Protein AF-A0AAX2K7A4-F1 (afdb_monomer_lite)

Structure (mmCIF, N/CA/C/O backbone):
data_AF-A0AAX2K7A4-F1
#
_entry.id   AF-A0AAX2K7A4-F1
#
loop_
_atom_site.group_PDB
_atom_site.id
_atom_site.type_symbol
_atom_site.label_atom_id
_atom_site.label_alt_id
_atom_site.label_comp_id
_atom_site.label_asym_id
_atom_site.label_entity_id
_atom_site.label_seq_id
_atom_site.pdbx_PDB_ins_code
_atom_site.Cartn_x
_atom_site.Cartn_y
_atom_site.Cartn_z
_atom_site.occupancy
_atom_site.B_iso_or_equiv
_atom_site.auth_seq_id
_atom_site.auth_comp_id
_atom_site.auth_asym_id
_atom_site.auth_atom_id
_atom_site.pdbx_PDB_model_num
ATOM 1 N N . MET A 1 1 ? -9.846 -12.283 10.797 1.00 83.94 1 MET A N 1
ATOM 2 C CA . MET A 1 1 ? -10.874 -11.556 10.016 1.00 83.94 1 MET A CA 1
ATOM 3 C C . MET A 1 1 ? -10.175 -10.423 9.272 1.00 83.94 1 MET A C 1
ATOM 5 O O . MET A 1 1 ? -9.151 -9.980 9.782 1.00 83.94 1 MET A O 1
ATOM 9 N N . LYS A 1 2 ? -10.652 -10.011 8.090 1.00 92.81 2 LYS A N 1
ATOM 10 C CA . LYS A 1 2 ? -10.095 -8.862 7.349 1.00 92.81 2 LYS A CA 1
ATOM 11 C C . LYS A 1 2 ? -10.711 -7.566 7.902 1.00 92.81 2 LYS A C 1
ATOM 13 O O . LYS A 1 2 ? -11.915 -7.595 8.166 1.00 92.81 2 LYS A O 1
ATOM 18 N N . PRO A 1 3 ? -9.945 -6.475 8.090 1.00 96.38 3 PRO A N 1
ATOM 19 C CA . PRO A 1 3 ? -10.514 -5.217 8.558 1.00 96.38 3 PRO A CA 1
ATOM 20 C C . PRO A 1 3 ? -11.498 -4.633 7.535 1.00 96.38 3 PRO A C 1
ATOM 22 O O . PRO A 1 3 ? -11.359 -4.847 6.326 1.00 96.38 3 PRO A O 1
ATOM 25 N N . VAL A 1 4 ? -12.493 -3.896 8.028 1.00 97.19 4 VAL A N 1
ATOM 26 C CA . VAL A 1 4 ? -13.469 -3.147 7.217 1.00 97.19 4 VAL A CA 1
ATOM 27 C C . VAL A 1 4 ? -13.260 -1.670 7.494 1.00 97.19 4 VAL A C 1
ATOM 29 O O . VAL A 1 4 ? -13.253 -1.290 8.659 1.00 97.19 4 VAL A O 1
ATOM 32 N N . PHE A 1 5 ? -13.101 -0.856 6.452 1.00 96.38 5 PHE A N 1
ATOM 33 C CA . PHE A 1 5 ? -12.855 0.582 6.571 1.00 96.38 5 PHE A CA 1
ATOM 34 C C . PHE A 1 5 ? -14.116 1.395 6.262 1.00 96.38 5 PHE A C 1
ATOM 36 O O . PHE A 1 5 ? -14.947 0.967 5.458 1.00 96.38 5 PHE A O 1
ATOM 43 N N . ASP A 1 6 ? -14.257 2.549 6.906 1.00 97.19 6 ASP A N 1
ATOM 44 C CA . ASP A 1 6 ? -15.272 3.552 6.583 1.00 97.19 6 ASP A CA 1
ATOM 45 C C . ASP A 1 6 ? -14.826 4.494 5.446 1.00 97.19 6 ASP A C 1
ATOM 47 O O . ASP A 1 6 ? -13.759 4.336 4.850 1.00 97.19 6 ASP A O 1
ATOM 51 N N . GLU A 1 7 ? -15.660 5.489 5.137 1.00 97.12 7 GLU A N 1
ATOM 52 C CA . GLU A 1 7 ? -15.396 6.500 4.104 1.00 97.12 7 GLU A CA 1
ATOM 53 C C . GLU A 1 7 ? -14.180 7.396 4.391 1.00 97.12 7 GLU A C 1
ATOM 55 O O . GLU A 1 7 ? -13.623 7.983 3.464 1.00 97.12 7 GLU A O 1
ATOM 60 N N . ASN A 1 8 ? -13.737 7.470 5.649 1.00 95.81 8 ASN A N 1
ATOM 61 C CA . ASN A 1 8 ? -12.546 8.213 6.061 1.00 95.81 8 ASN A CA 1
ATOM 62 C C . ASN A 1 8 ? -11.288 7.330 6.049 1.00 95.81 8 ASN A C 1
ATOM 64 O O . ASN A 1 8 ? -10.200 7.798 6.386 1.00 95.81 8 ASN A O 1
ATOM 68 N N . GLY A 1 9 ? -11.421 6.052 5.680 1.00 95.06 9 GLY A N 1
ATOM 69 C CA . GLY A 1 9 ? -10.325 5.091 5.663 1.00 95.06 9 GLY A CA 1
ATOM 70 C C . GLY A 1 9 ? -9.945 4.571 7.049 1.00 95.06 9 GLY A C 1
ATOM 71 O O . GLY A 1 9 ? -8.827 4.083 7.219 1.00 95.06 9 GLY A O 1
ATOM 72 N N . LEU A 1 10 ? -10.834 4.658 8.042 1.00 97.62 10 LEU A N 1
ATOM 73 C CA . LEU A 1 10 ? -10.613 4.129 9.390 1.00 97.62 10 LEU A CA 1
ATOM 74 C C . LEU A 1 10 ? -11.323 2.789 9.568 1.00 97.62 10 LEU A C 1
ATOM 76 O O . LEU A 1 10 ? -12.450 2.602 9.113 1.00 97.62 10 LEU A O 1
ATOM 80 N N . ALA A 1 11 ? -10.678 1.837 10.239 1.00 97.88 11 ALA A N 1
ATOM 81 C CA . ALA A 1 11 ? -11.270 0.524 10.446 1.00 97.88 11 ALA A CA 1
ATOM 82 C C . ALA A 1 11 ? -12.472 0.592 11.409 1.00 97.88 11 ALA A C 1
ATOM 84 O O . ALA A 1 11 ? -12.334 1.002 12.560 1.00 97.88 11 ALA A O 1
ATOM 85 N N . THR A 1 12 ? -13.645 0.131 10.976 1.00 97.94 12 THR A N 1
ATOM 86 C CA . THR A 1 12 ? -14.836 -0.082 11.820 1.00 97.94 12 THR A CA 1
ATOM 87 C C . THR A 1 12 ? -14.846 -1.478 12.441 1.00 97.94 12 THR A C 1
ATOM 89 O O . THR A 1 12 ? -15.361 -1.674 13.542 1.00 97.94 12 THR A O 1
ATOM 92 N N . VAL A 1 13 ? -14.207 -2.441 11.773 1.00 97.69 13 VAL A N 1
ATOM 93 C CA . VAL A 1 13 ? -13.984 -3.810 12.253 1.00 97.69 13 VAL A CA 1
ATOM 94 C C . VAL A 1 13 ? -12.481 -4.091 12.217 1.00 97.69 13 VAL A C 1
ATOM 96 O O . VAL A 1 13 ? -11.876 -3.882 11.162 1.00 97.69 13 VAL A O 1
ATOM 99 N N . PRO A 1 14 ? -11.864 -4.566 13.317 1.00 97.50 14 PRO A N 1
ATOM 100 C CA . PRO A 1 14 ? -10.434 -4.827 13.346 1.00 97.50 14 PRO A CA 1
ATOM 101 C C . PRO A 1 14 ? -10.090 -6.147 12.646 1.00 97.50 14 PRO A C 1
ATOM 103 O O . PRO A 1 14 ? -10.933 -7.041 12.499 1.00 97.50 14 PRO A O 1
ATOM 106 N N . GLY A 1 15 ? -8.836 -6.311 12.235 1.00 97.56 15 GLY A N 1
ATOM 107 C CA . GLY A 1 15 ? -8.418 -7.541 11.574 1.00 97.56 15 GLY A CA 1
ATOM 108 C C . GLY A 1 15 ? -6.995 -7.538 11.042 1.00 97.56 15 GLY A C 1
ATOM 109 O O . GLY A 1 15 ? -6.319 -6.518 11.053 1.00 97.56 15 GLY A O 1
ATOM 110 N N . ASN A 1 16 ? -6.573 -8.694 10.530 1.00 97.12 16 ASN A N 1
ATOM 111 C CA . ASN A 1 16 ? -5.285 -8.841 9.857 1.00 97.12 16 ASN A CA 1
ATOM 112 C C . ASN A 1 16 ? -5.413 -8.491 8.373 1.00 97.12 16 ASN A C 1
ATOM 114 O O . ASN A 1 16 ? -6.385 -8.886 7.716 1.00 97.12 16 ASN A O 1
ATOM 118 N N . MET A 1 17 ? -4.413 -7.800 7.843 1.00 95.62 17 MET A N 1
ATOM 119 C CA . MET A 1 17 ? -4.302 -7.414 6.445 1.00 95.62 17 MET A CA 1
ATOM 120 C C . MET A 1 17 ? -2.840 -7.452 6.013 1.00 95.62 17 MET A C 1
ATOM 122 O O . MET A 1 17 ? -1.978 -6.958 6.728 1.00 95.62 17 MET A O 1
ATOM 126 N N . ARG A 1 18 ? -2.571 -7.992 4.823 1.00 97.25 18 ARG A N 1
ATOM 127 C CA . ARG A 1 18 ? -1.265 -7.824 4.192 1.00 97.25 18 ARG A CA 1
ATOM 128 C C . ARG A 1 18 ? -1.146 -6.415 3.628 1.00 97.25 18 ARG A C 1
ATOM 130 O O . ARG A 1 18 ? -1.982 -6.014 2.816 1.00 97.25 18 ARG A O 1
ATOM 137 N N . CYS A 1 19 ? -0.115 -5.704 4.055 1.00 97.62 19 CYS A N 1
ATOM 138 C CA . CYS A 1 19 ? 0.231 -4.373 3.586 1.00 97.62 19 CYS A CA 1
ATOM 139 C C . CYS A 1 19 ? 1.469 -4.473 2.699 1.00 97.62 19 CYS A C 1
ATOM 141 O O . CYS A 1 19 ? 2.474 -5.060 3.100 1.00 97.62 19 CYS A O 1
ATOM 143 N N .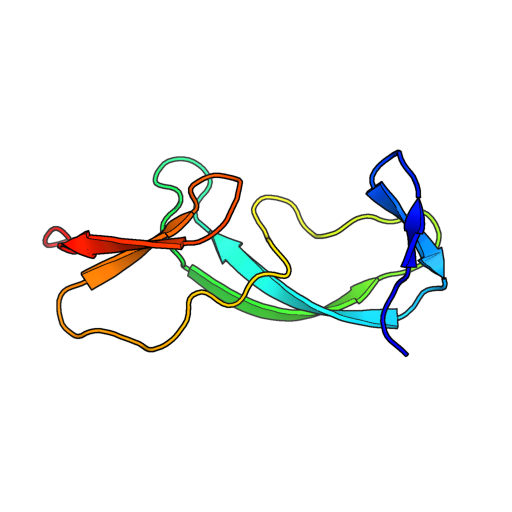 PHE A 1 20 ? 1.389 -3.898 1.505 1.00 98.19 20 PHE A N 1
ATOM 144 C CA . PHE A 1 20 ? 2.499 -3.774 0.567 1.00 98.19 20 PHE A CA 1
ATOM 145 C C . PHE A 1 20 ? 3.008 -2.338 0.619 1.00 98.19 20 PHE A C 1
ATOM 147 O O . PHE A 1 20 ? 2.233 -1.406 0.397 1.00 98.19 20 PHE A O 1
ATOM 154 N N . TYR A 1 21 ? 4.280 -2.164 0.952 1.00 98.06 21 TYR A N 1
ATOM 155 C CA . TYR A 1 21 ? 4.898 -0.869 1.205 1.00 98.06 21 TYR A CA 1
ATOM 156 C C . TYR A 1 21 ? 5.600 -0.334 -0.029 1.00 98.06 21 TYR A C 1
ATOM 158 O O . TYR A 1 21 ? 6.121 -1.097 -0.847 1.00 98.06 21 TYR A O 1
ATOM 166 N N . TYR A 1 22 ? 5.643 0.987 -0.128 1.00 97.88 22 TYR A N 1
ATOM 167 C CA . TYR A 1 22 ? 6.426 1.688 -1.128 1.00 97.88 22 TYR A CA 1
ATOM 168 C C . TYR A 1 22 ? 7.213 2.845 -0.511 1.00 97.88 22 TYR A C 1
ATOM 170 O O . TYR A 1 22 ? 6.845 3.382 0.535 1.00 97.88 22 TYR A O 1
ATOM 178 N N . GLU A 1 23 ? 8.320 3.216 -1.145 1.00 96.75 23 GLU A N 1
ATOM 179 C CA . GLU A 1 23 ? 9.110 4.391 -0.777 1.00 96.75 23 GLU A CA 1
ATOM 180 C C . GLU A 1 23 ? 8.325 5.673 -1.118 1.00 96.75 23 GLU A C 1
ATOM 182 O O . GLU A 1 23 ? 7.631 5.743 -2.128 1.00 96.75 23 GLU A O 1
ATOM 187 N N . ALA A 1 24 ? 8.364 6.686 -0.252 1.00 95.88 24 ALA A N 1
ATOM 188 C CA . ALA A 1 24 ? 7.443 7.823 -0.321 1.00 95.88 24 ALA A CA 1
ATOM 189 C C . ALA A 1 24 ? 7.711 8.798 -1.486 1.00 95.88 24 ALA A C 1
ATOM 191 O O . ALA A 1 24 ? 6.835 9.599 -1.821 1.00 95.88 24 ALA A O 1
ATOM 192 N N . VAL A 1 25 ? 8.909 8.774 -2.069 1.00 95.25 25 VAL A N 1
ATOM 193 C CA . VAL A 1 25 ? 9.365 9.672 -3.137 1.00 95.25 25 VAL A CA 1
ATOM 194 C C . VAL A 1 25 ? 9.324 8.978 -4.499 1.00 95.25 25 VAL A C 1
ATOM 196 O O . VAL A 1 25 ? 8.790 9.550 -5.449 1.00 95.25 25 VAL A O 1
ATOM 199 N N . THR A 1 26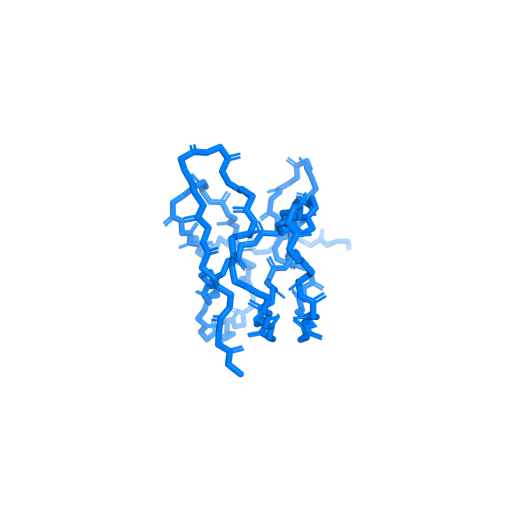 ? 9.870 7.767 -4.607 1.00 95.25 26 THR A N 1
ATOM 200 C CA . THR A 1 26 ? 9.941 6.984 -5.851 1.00 95.25 26 THR A CA 1
ATOM 201 C C . THR A 1 26 ? 8.698 6.136 -6.078 1.00 95.25 26 THR A C 1
ATOM 203 O O . THR A 1 26 ? 8.415 5.775 -7.216 1.00 95.25 26 THR A O 1
ATOM 206 N N . TYR A 1 27 ? 7.927 5.852 -5.021 1.00 96.38 27 TYR A N 1
ATOM 207 C CA . TYR A 1 27 ? 6.794 4.920 -5.029 1.00 96.38 27 TYR A CA 1
ATOM 208 C C . TYR A 1 27 ? 7.187 3.474 -5.350 1.00 96.38 27 TYR A C 1
ATOM 210 O O . TYR A 1 27 ? 6.317 2.640 -5.607 1.00 96.38 27 TYR A O 1
ATOM 218 N N . GLU A 1 28 ? 8.479 3.159 -5.308 1.00 96.62 28 GLU A N 1
ATOM 219 C CA . GLU A 1 28 ? 8.996 1.815 -5.532 1.00 96.62 28 GLU A CA 1
ATOM 220 C C . GLU A 1 28 ? 8.617 0.891 -4.385 1.00 96.62 28 GLU A C 1
ATOM 222 O O . GLU A 1 28 ? 8.674 1.260 -3.213 1.00 96.62 28 GLU A O 1
ATOM 227 N N . TYR A 1 29 ? 8.244 -0.332 -4.733 1.00 96.94 29 TYR A N 1
ATOM 228 C CA . TYR A 1 29 ? 7.907 -1.383 -3.797 1.00 96.94 29 TYR A CA 1
ATOM 229 C C . TYR A 1 29 ? 9.103 -1.752 -2.914 1.00 96.94 29 TYR A C 1
ATOM 231 O O . TYR A 1 29 ? 10.168 -2.114 -3.411 1.00 96.94 29 TYR A O 1
ATOM 239 N N . THR A 1 30 ? 8.904 -1.732 -1.598 1.00 96.31 30 THR A N 1
ATOM 240 C CA . THR A 1 30 ? 9.968 -1.996 -0.612 1.00 96.31 30 THR A CA 1
ATOM 241 C C . THR A 1 30 ? 9.756 -3.274 0.195 1.00 96.31 30 THR A C 1
ATOM 243 O O . THR A 1 30 ? 10.653 -3.701 0.921 1.00 96.31 30 THR A O 1
ATOM 246 N N . GLY A 1 31 ? 8.596 -3.921 0.063 1.00 96.31 31 GLY A N 1
ATOM 247 C CA . GLY A 1 31 ? 8.287 -5.177 0.742 1.00 96.31 31 GLY A CA 1
ATOM 248 C C . GLY A 1 31 ? 6.874 -5.220 1.310 1.00 96.31 31 GLY A C 1
ATOM 249 O O . GLY A 1 31 ? 6.021 -4.395 0.989 1.00 96.31 31 GLY A O 1
ATOM 250 N N . TRP A 1 32 ? 6.617 -6.203 2.170 1.00 97.81 32 TRP A N 1
ATOM 251 C CA . TRP A 1 32 ? 5.299 -6.427 2.756 1.00 97.81 32 TRP A CA 1
ATOM 252 C C . TRP A 1 32 ? 5.384 -6.949 4.189 1.00 97.81 32 TRP A C 1
ATOM 254 O O . TRP A 1 32 ? 6.379 -7.553 4.591 1.00 97.81 32 TRP A O 1
ATOM 264 N N . SER A 1 33 ? 4.309 -6.751 4.946 1.00 97.38 33 SER A N 1
ATOM 265 C CA . SER A 1 33 ? 4.079 -7.387 6.245 1.00 97.38 33 SER A CA 1
ATOM 266 C C . SER A 1 33 ? 2.590 -7.669 6.433 1.00 97.38 33 SER A C 1
ATOM 268 O O . SER A 1 33 ? 1.735 -7.069 5.777 1.00 97.38 33 SER A O 1
ATOM 270 N N . ASP A 1 34 ? 2.278 -8.621 7.311 1.00 97.19 34 ASP A N 1
ATOM 271 C CA . ASP A 1 34 ? 0.911 -8.848 7.769 1.00 97.19 34 ASP A CA 1
ATOM 272 C C . ASP A 1 34 ? 0.675 -8.001 9.028 1.00 97.19 34 ASP A C 1
ATOM 274 O O . ASP A 1 34 ? 1.297 -8.228 10.065 1.00 97.19 34 ASP A O 1
ATOM 278 N N . GLU A 1 35 ? -0.220 -7.021 8.929 1.00 96.75 35 GLU A N 1
ATOM 279 C CA . GLU A 1 35 ? -0.521 -6.048 9.978 1.00 96.75 35 GLU A CA 1
ATOM 280 C C . GLU A 1 35 ? -1.881 -6.323 10.622 1.00 96.75 35 GLU A C 1
ATOM 282 O O . GLU A 1 35 ? -2.855 -6.641 9.932 1.00 96.75 35 GLU A O 1
ATOM 287 N N . TYR A 1 36 ? -1.974 -6.140 11.943 1.00 97.00 36 TYR A N 1
ATOM 288 C CA . TYR A 1 36 ? -3.256 -6.132 12.650 1.00 97.00 36 TYR A CA 1
ATOM 289 C C . TYR A 1 36 ? -3.771 -4.697 12.803 1.00 97.00 36 TYR A C 1
ATOM 291 O O . TYR A 1 36 ? -3.234 -3.902 13.575 1.00 97.00 36 TYR A O 1
ATOM 299 N N . ILE A 1 37 ? -4.852 -4.369 12.096 1.00 97.62 37 ILE A N 1
ATOM 300 C CA . ILE A 1 37 ? -5.475 -3.045 12.115 1.00 97.62 37 ILE A CA 1
ATOM 301 C C . ILE A 1 37 ? -6.553 -3.010 13.200 1.00 97.62 37 ILE A C 1
ATOM 303 O O . ILE A 1 37 ? -7.529 -3.761 13.151 1.00 97.62 37 ILE A O 1
ATOM 307 N N . ASN A 1 38 ? -6.372 -2.133 14.189 1.00 97.88 38 ASN A N 1
ATOM 308 C CA . ASN A 1 38 ? -7.346 -1.899 15.255 1.00 97.88 38 ASN A CA 1
ATOM 309 C C . ASN A 1 38 ? -8.491 -0.993 14.782 1.00 97.88 38 ASN A C 1
ATOM 311 O O . ASN A 1 38 ? -8.319 -0.185 13.872 1.00 97.88 38 ASN A O 1
ATOM 315 N N . THR A 1 39 ? -9.647 -1.079 15.443 1.00 97.94 39 THR A N 1
ATOM 316 C CA . THR A 1 39 ? -10.760 -0.148 15.213 1.00 97.94 39 THR A CA 1
ATOM 317 C C . THR A 1 39 ? -10.303 1.299 15.418 1.00 97.94 39 THR A C 1
ATOM 319 O O . THR A 1 39 ? -9.618 1.602 16.394 1.00 97.94 39 THR A O 1
ATOM 322 N N . GLY A 1 40 ? -10.690 2.191 14.506 1.00 97.62 40 GLY A N 1
ATOM 323 C CA . GLY A 1 40 ? -10.299 3.602 14.511 1.00 97.62 40 GLY A CA 1
ATOM 324 C C . GLY A 1 40 ? -8.900 3.881 13.950 1.00 97.62 40 GLY A C 1
ATOM 325 O O . GLY A 1 40 ? -8.462 5.026 13.989 1.00 97.62 40 GLY A O 1
ATOM 326 N N . VAL A 1 41 ? -8.200 2.868 13.426 1.00 96.94 41 VAL A N 1
ATOM 327 C CA . VAL A 1 41 ? -6.868 2.997 12.809 1.00 96.94 41 VAL A CA 1
ATOM 328 C C . VAL A 1 41 ? -6.963 2.744 11.301 1.00 96.94 41 VAL A C 1
ATOM 330 O O . VAL A 1 41 ? -7.855 2.028 10.841 1.00 96.94 41 VAL A O 1
ATOM 333 N N . SER A 1 42 ? -6.061 3.350 10.526 1.00 96.12 42 SER A N 1
ATOM 334 C CA . SER A 1 42 ? -5.941 3.136 9.078 1.00 96.12 42 SER A CA 1
ATOM 335 C C . SER A 1 42 ? -4.767 2.214 8.727 1.00 96.12 42 SER A C 1
ATOM 337 O O . SER A 1 42 ? -4.039 1.744 9.602 1.00 96.12 42 SER A O 1
ATOM 339 N N . MET A 1 43 ? -4.576 1.957 7.435 1.00 95.38 43 MET A N 1
ATOM 340 C CA . MET A 1 43 ? -3.372 1.294 6.939 1.00 95.38 43 MET A CA 1
ATOM 341 C C . MET A 1 43 ? -2.120 2.141 7.244 1.00 95.38 43 MET A C 1
ATOM 343 O O . MET A 1 43 ? -2.222 3.371 7.316 1.00 95.38 43 MET A O 1
ATOM 347 N N . PRO A 1 44 ? -0.936 1.521 7.408 1.00 95.81 44 PRO A N 1
ATOM 348 C CA . PRO A 1 44 ? 0.316 2.259 7.534 1.00 95.81 44 PRO A CA 1
ATOM 349 C C . PRO A 1 44 ? 0.521 3.258 6.390 1.00 95.81 44 PRO A C 1
ATOM 351 O O . PRO A 1 44 ? 0.091 3.030 5.256 1.00 95.81 44 PRO A O 1
ATOM 354 N N . ALA A 1 45 ? 1.222 4.353 6.675 1.00 95.62 45 ALA A N 1
ATOM 355 C CA . ALA A 1 45 ? 1.597 5.306 5.640 1.00 95.62 45 ALA A CA 1
ATOM 356 C C . ALA A 1 45 ? 2.438 4.627 4.545 1.00 95.62 45 ALA A C 1
ATOM 358 O O . ALA A 1 45 ? 3.212 3.714 4.826 1.00 95.62 45 ALA A O 1
ATOM 359 N N . CYS A 1 46 ? 2.286 5.105 3.309 1.00 97.06 46 CYS A N 1
ATOM 360 C CA . CYS A 1 46 ? 2.976 4.570 2.132 1.00 97.06 46 CYS A CA 1
ATOM 361 C C . CYS A 1 46 ? 2.782 3.053 1.963 1.00 97.06 46 CYS A C 1
ATOM 363 O O . CYS A 1 46 ? 3.731 2.304 1.731 1.00 97.06 46 CYS A O 1
ATOM 365 N N . SER A 1 47 ? 1.538 2.594 2.123 1.00 97.44 47 SER A N 1
ATOM 366 C CA . SER A 1 47 ? 1.173 1.197 1.923 1.00 97.44 47 SER A CA 1
ATOM 367 C C . SER A 1 47 ? -0.142 1.049 1.166 1.00 97.44 47 SER A C 1
ATOM 369 O O . SER A 1 47 ? -0.961 1.968 1.098 1.00 97.44 47 SER A O 1
ATOM 371 N N . THR A 1 48 ? -0.347 -0.126 0.583 1.00 97.00 48 THR A N 1
ATOM 372 C CA . THR A 1 48 ? -1.582 -0.501 -0.102 1.00 97.00 48 THR A CA 1
ATOM 373 C C . THR A 1 48 ? -1.930 -1.959 0.171 1.00 97.00 48 THR A C 1
ATOM 375 O O . THR A 1 48 ? -1.070 -2.782 0.480 1.00 97.00 48 THR A O 1
ATOM 378 N N . GLY A 1 49 ? -3.216 -2.287 0.062 1.00 96.06 49 GLY A N 1
ATOM 379 C CA . GLY A 1 49 ? -3.715 -3.663 0.125 1.00 96.06 49 GLY A CA 1
ATOM 380 C C . GLY A 1 49 ? -3.682 -4.385 -1.222 1.00 96.06 49 GLY A C 1
ATOM 381 O O . GLY A 1 49 ? -4.208 -5.492 -1.329 1.00 96.06 49 GLY A O 1
ATOM 382 N N . ILE A 1 50 ? -3.160 -3.725 -2.257 1.00 97.31 50 ILE A N 1
ATOM 383 C CA . ILE A 1 50 ? -3.071 -4.242 -3.620 1.00 97.31 50 ILE A CA 1
ATOM 384 C C . ILE A 1 50 ? -1.719 -4.927 -3.771 1.00 97.31 50 ILE A C 1
ATOM 386 O O . ILE A 1 50 ? -0.686 -4.303 -3.549 1.00 97.31 50 ILE A O 1
ATOM 390 N N . ASP A 1 51 ? -1.741 -6.193 -4.165 1.00 96.75 51 ASP A N 1
ATOM 391 C CA . ASP A 1 51 ? -0.536 -6.977 -4.423 1.00 96.75 51 ASP A CA 1
ATOM 392 C C . ASP A 1 51 ? 0.238 -6.402 -5.634 1.00 96.75 51 ASP A C 1
ATOM 394 O O . ASP A 1 51 ? -0.398 -6.116 -6.658 1.00 96.75 51 ASP A O 1
ATOM 398 N N . PRO A 1 52 ? 1.570 -6.193 -5.543 1.00 96.50 52 PRO A N 1
ATOM 399 C CA . PRO A 1 52 ? 2.403 -5.752 -6.666 1.00 96.50 52 PRO A CA 1
ATOM 400 C C . PRO A 1 52 ? 2.498 -6.768 -7.805 1.00 96.50 52 PRO A C 1
ATOM 402 O O . PRO A 1 52 ? 2.943 -6.415 -8.896 1.00 96.50 52 PRO A O 1
ATOM 405 N N . GLY A 1 53 ? 2.047 -8.001 -7.588 1.00 95.06 53 GLY A N 1
ATOM 406 C CA . GLY A 1 53 ? 2.155 -9.093 -8.536 1.00 95.06 53 GLY A CA 1
ATOM 407 C C . GLY A 1 53 ? 3.522 -9.767 -8.477 1.00 95.06 53 GLY A C 1
ATOM 408 O O . GLY A 1 53 ? 4.297 -9.609 -7.535 1.00 95.06 53 GLY A O 1
ATOM 409 N N . GLU A 1 54 ? 3.808 -10.553 -9.509 1.00 93.50 54 GLU A N 1
ATOM 410 C CA . GLU A 1 54 ? 5.029 -11.350 -9.577 1.00 93.50 54 GLU A CA 1
ATOM 411 C C . GLU A 1 54 ? 6.288 -10.483 -9.696 1.00 93.50 54 GLU A C 1
ATOM 413 O O . GLU A 1 54 ? 6.296 -9.409 -10.309 1.00 93.50 54 GLU A O 1
ATOM 418 N N . TYR A 1 55 ? 7.384 -10.999 -9.144 1.00 90.06 55 TYR A N 1
ATOM 419 C CA . TYR A 1 55 ? 8.706 -10.422 -9.341 1.00 90.06 55 TYR A CA 1
ATOM 420 C C . TYR A 1 55 ? 9.143 -10.578 -10.803 1.00 90.06 55 TYR A C 1
ATOM 422 O O . TYR A 1 55 ? 9.125 -11.680 -11.356 1.00 90.06 55 TYR A O 1
ATOM 430 N N . ILE A 1 56 ? 9.586 -9.478 -11.414 1.00 92.94 56 ILE A N 1
ATOM 431 C CA . ILE A 1 56 ? 10.120 -9.458 -12.777 1.00 92.94 56 ILE A CA 1
ATOM 432 C C . ILE A 1 56 ? 11.601 -9.059 -12.702 1.00 92.94 56 ILE A C 1
ATOM 434 O O . ILE A 1 56 ? 11.894 -7.939 -12.285 1.00 92.94 56 ILE A O 1
ATOM 438 N N 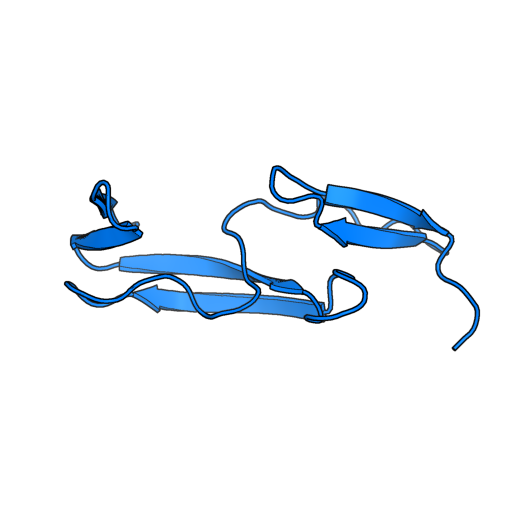. PRO A 1 57 ? 12.549 -9.929 -13.106 1.00 91.69 57 PRO A N 1
ATOM 439 C CA . PRO A 1 57 ? 13.972 -9.599 -13.081 1.00 91.69 57 PRO A CA 1
ATOM 440 C C . PRO A 1 57 ? 14.293 -8.309 -13.850 1.00 91.69 57 PRO A C 1
ATOM 442 O O . PRO A 1 57 ? 13.877 -8.151 -14.998 1.00 91.69 57 PRO A O 1
ATOM 445 N N . GLY A 1 58 ? 15.054 -7.408 -13.222 1.00 92.25 58 GLY A N 1
ATOM 446 C CA . GLY A 1 58 ? 15.447 -6.115 -13.800 1.00 92.25 58 GLY A CA 1
ATOM 447 C C . GLY A 1 58 ? 14.351 -5.045 -13.790 1.00 92.25 58 GLY A C 1
ATOM 448 O O . GLY A 1 58 ? 14.503 -4.019 -14.452 1.00 92.25 58 GLY A O 1
ATOM 449 N N . ARG A 1 59 ? 13.240 -5.281 -13.082 1.00 94.69 59 ARG A N 1
ATOM 450 C CA . ARG A 1 59 ? 12.158 -4.311 -12.921 1.00 94.69 59 ARG A CA 1
ATOM 451 C C . ARG A 1 59 ? 11.748 -4.146 -11.468 1.00 94.69 59 ARG A C 1
ATOM 453 O O . ARG A 1 59 ? 11.790 -5.101 -10.692 1.00 94.69 59 ARG A O 1
ATOM 460 N N . VAL A 1 60 ? 11.267 -2.952 -11.147 1.00 95.19 60 VAL A N 1
ATOM 461 C CA . VAL A 1 60 ? 10.702 -2.596 -9.846 1.00 95.19 60 VAL A CA 1
ATOM 462 C C . VAL A 1 60 ? 9.226 -2.237 -10.005 1.00 95.19 60 VAL A C 1
ATOM 464 O O . VAL A 1 60 ? 8.820 -1.598 -10.976 1.00 95.19 60 VAL A O 1
ATOM 467 N N . ALA A 1 61 ? 8.392 -2.700 -9.073 1.00 97.06 61 ALA A N 1
ATOM 468 C CA . ALA A 1 61 ? 6.986 -2.317 -9.038 1.00 97.06 61 A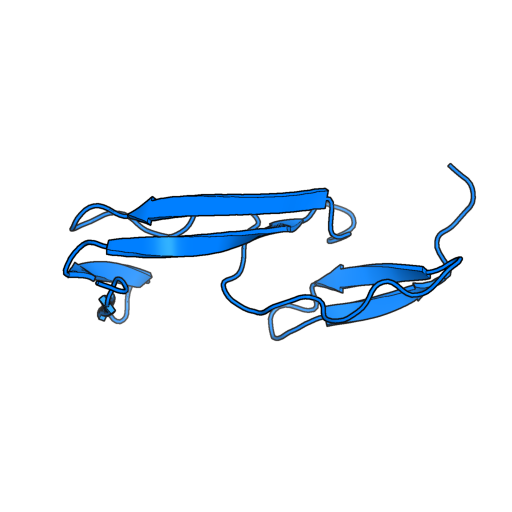LA A CA 1
ATOM 469 C C . ALA A 1 61 ? 6.862 -0.910 -8.436 1.00 97.06 61 ALA A C 1
ATOM 471 O O . ALA A 1 61 ? 7.313 -0.679 -7.319 1.00 97.06 61 ALA A O 1
ATOM 472 N N . VAL A 1 62 ? 6.227 0.012 -9.152 1.00 97.19 62 VAL A N 1
ATOM 473 C CA . VAL A 1 62 ? 6.009 1.408 -8.757 1.00 97.19 62 VAL A CA 1
ATOM 474 C C . VAL A 1 62 ? 4.517 1.648 -8.543 1.00 97.19 62 VAL A C 1
ATOM 476 O O . VAL A 1 62 ? 3.690 1.332 -9.407 1.00 97.19 62 VAL A O 1
ATOM 479 N N . PHE A 1 63 ? 4.142 2.188 -7.384 1.00 97.94 63 PHE A N 1
ATOM 480 C CA . PHE A 1 63 ? 2.744 2.421 -7.040 1.00 97.94 63 PHE A CA 1
ATOM 481 C C . PHE A 1 63 ? 2.189 3.676 -7.726 1.00 97.94 63 PHE A C 1
ATOM 483 O O . PHE A 1 63 ? 2.694 4.782 -7.581 1.00 97.94 63 PHE A O 1
ATOM 490 N N . THR A 1 64 ? 1.076 3.514 -8.437 1.00 96.56 64 THR A N 1
ATOM 491 C CA . THR A 1 64 ? 0.433 4.566 -9.251 1.00 96.56 64 THR A CA 1
ATOM 492 C C . THR A 1 64 ? -0.733 5.264 -8.540 1.00 96.56 64 THR A C 1
ATOM 494 O O . THR A 1 64 ? -1.482 6.029 -9.148 1.00 96.56 64 THR A O 1
ATOM 497 N N . GLY A 1 65 ? -0.973 4.943 -7.266 1.00 94.19 65 GLY A N 1
ATOM 498 C CA . GLY A 1 65 ? -2.161 5.375 -6.519 1.00 94.19 65 GLY A CA 1
ATOM 499 C C . GLY A 1 65 ? -3.385 4.470 -6.706 1.00 94.19 65 GLY A C 1
ATOM 500 O O . GLY A 1 65 ? -4.291 4.493 -5.877 1.00 94.19 65 GLY A O 1
ATOM 501 N N . LYS A 1 66 ? -3.428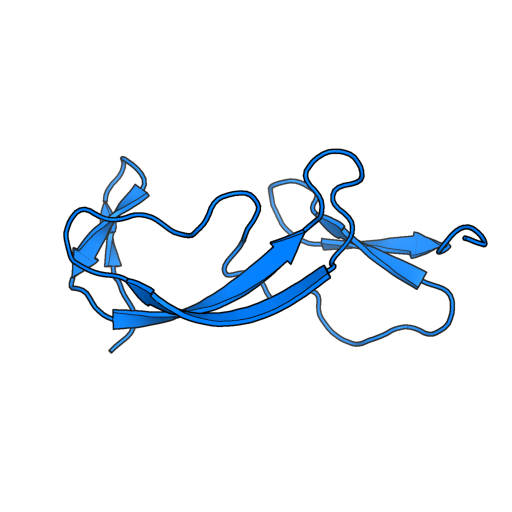 3.652 -7.767 1.00 94.62 66 LYS A N 1
ATOM 502 C CA . LYS A 1 66 ? -4.537 2.714 -8.048 1.00 94.62 66 LYS A CA 1
ATOM 503 C C . LYS A 1 66 ? -4.099 1.255 -8.185 1.00 94.62 66 LYS A C 1
ATOM 505 O O . LYS A 1 66 ? -4.945 0.374 -8.276 1.00 94.62 66 LYS A O 1
ATOM 510 N N . GLY A 1 67 ? -2.795 1.010 -8.219 1.00 96.00 67 GLY A N 1
ATOM 511 C CA . GLY A 1 67 ? -2.181 -0.287 -8.477 1.00 96.00 67 GLY A CA 1
ATOM 512 C C . GLY A 1 67 ? -0.703 -0.113 -8.807 1.00 96.00 67 GLY A C 1
ATOM 513 O O . GLY A 1 67 ? -0.154 0.973 -8.608 1.00 96.00 67 GLY A O 1
ATOM 514 N N . TRP A 1 68 ? -0.078 -1.156 -9.336 1.00 97.69 68 TRP A N 1
ATOM 515 C CA . TRP A 1 68 ? 1.362 -1.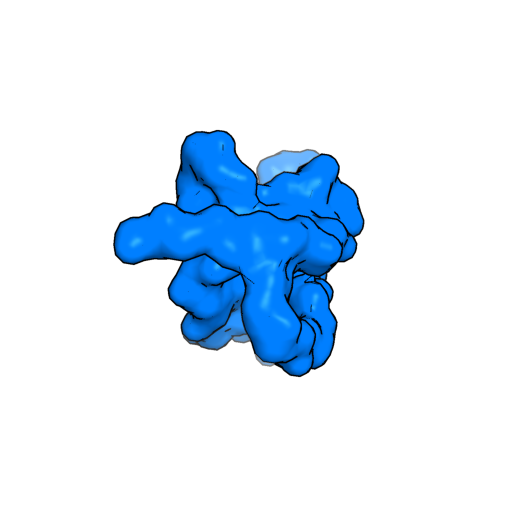198 -9.583 1.00 97.69 68 TRP A CA 1
ATOM 516 C C . TRP A 1 68 ? 1.681 -1.216 -11.080 1.00 97.69 68 TRP A C 1
ATOM 518 O O . TRP A 1 68 ? 0.953 -1.833 -11.859 1.00 97.69 68 TRP A O 1
ATOM 528 N N . SER A 1 69 ? 2.759 -0.534 -11.464 1.00 96.75 69 SER A N 1
ATOM 529 C CA . SER A 1 69 ? 3.396 -0.622 -12.785 1.00 96.75 69 SER A CA 1
ATOM 530 C C . SER A 1 69 ? 4.803 -1.186 -12.619 1.00 96.75 69 SER A C 1
ATOM 532 O O . SER A 1 69 ? 5.489 -0.798 -11.680 1.00 96.75 69 SER A O 1
ATOM 534 N N . HIS A 1 70 ? 5.248 -2.089 -13.492 1.00 95.50 70 HIS A N 1
ATOM 535 C CA . HIS A 1 70 ? 6.617 -2.613 -13.448 1.00 95.50 70 HIS A CA 1
ATOM 536 C C . HIS A 1 70 ? 7.511 -1.814 -14.388 1.00 95.50 70 HIS A C 1
ATOM 538 O O . HIS A 1 70 ? 7.446 -1.993 -15.606 1.00 95.50 70 HIS A O 1
ATOM 544 N N . GLU A 1 71 ? 8.368 -0.986 -13.807 1.00 93.94 71 GLU A N 1
ATOM 545 C CA . GLU A 1 71 ? 9.313 -0.125 -14.516 1.00 93.94 71 GLU A CA 1
ATOM 546 C C . GLU A 1 71 ? 10.716 -0.740 -14.506 1.00 93.94 71 GLU A C 1
ATOM 548 O O . GLU A 1 71 ? 11.008 -1.603 -13.680 1.00 93.94 71 GLU A O 1
ATOM 553 N N . GLU A 1 72 ? 11.588 -0.337 -15.434 1.00 92.81 72 GLU A N 1
ATOM 554 C CA . GLU A 1 72 ? 13.004 -0.729 -15.383 1.00 92.81 72 GLU A CA 1
ATOM 555 C C . GLU A 1 72 ? 13.634 -0.229 -14.083 1.00 92.81 72 GLU A C 1
ATOM 557 O O . GLU A 1 72 ? 13.507 0.948 -13.755 1.00 92.81 72 GLU A O 1
ATOM 562 N N . ASP A 1 73 ? 14.292 -1.129 -13.351 1.00 82.81 73 ASP A N 1
ATOM 563 C CA . ASP A 1 73 ? 14.974 -0.786 -12.104 1.00 82.81 73 ASP A CA 1
ATOM 564 C C . ASP A 1 73 ? 16.312 -0.111 -12.452 1.00 82.81 73 ASP A C 1
ATOM 566 O O . ASP A 1 73 ? 17.196 -0.772 -13.021 1.00 82.81 73 ASP A O 1
ATOM 570 N N . PRO A 1 74 ? 16.467 1.207 -12.221 1.00 70.94 74 PRO A N 1
ATOM 571 C CA . PRO A 1 74 ? 17.716 1.880 -12.520 1.00 70.94 74 PRO A CA 1
ATOM 572 C C . PRO A 1 74 ? 18.828 1.313 -11.622 1.00 70.94 74 PRO A C 1
ATOM 574 O O . PRO A 1 74 ? 18.585 0.989 -10.462 1.00 70.94 74 PRO A O 1
ATOM 577 N N . PRO A 1 75 ? 20.070 1.193 -12.119 1.00 69.75 75 PRO A N 1
ATOM 578 C CA . PRO A 1 75 ? 21.174 0.721 -11.291 1.00 69.75 75 PRO A CA 1
ATOM 579 C C . PRO A 1 75 ? 21.355 1.638 -10.068 1.00 69.75 75 PRO A C 1
ATOM 581 O O . PRO A 1 75 ? 21.564 2.842 -10.234 1.00 69.75 75 PRO A O 1
ATOM 584 N N . GLN A 1 76 ? 21.256 1.048 -8.870 1.00 59.78 76 GLN A N 1
ATOM 585 C CA . GLN A 1 76 ? 21.447 1.705 -7.568 1.00 59.78 76 GLN A CA 1
ATOM 586 C C . GLN A 1 76 ? 22.927 1.899 -7.218 1.00 59.78 76 GLN A C 1
ATOM 588 O O . GLN A 1 76 ? 23.739 0.989 -7.516 1.00 59.78 76 GLN A O 1
#

Sequence (76 aa):
MKPVFDENGLATVPGNMRCFYYEAVTYEYTGWSDEYINTGVSMPACSTGIDPGEYIPGRVAVFTGKGWSHEEDPPQ

Foldseek 3Di:
DDFDADPVQFTQRWDWAKKFAADPPQQWTDGIDIDTHDGRGHDDPRIDREDLDDDDPQWTWHDPVVYTDTDGDPDD

Organism: Escherichia coli (NCBI:txid562)

Secondary structure (DSSP, 8-state):
---EE-TTS-EEE-EEEEEEEE-TTT-BEEEEEEEEEPTT--PPTTEESS---S--TTEEEEE-SSSEEEEE----

pLDDT: mean 94.73, std 6.31, range [59.78, 98.19]

InterPro domains:
  IPR060498 Tail fiber assembly protein, N-terminal domain [PF28596] (4-70)

Radius of gyration: 13.75 Å; chains: 1; bounding box: 37×21×31 Å